Pr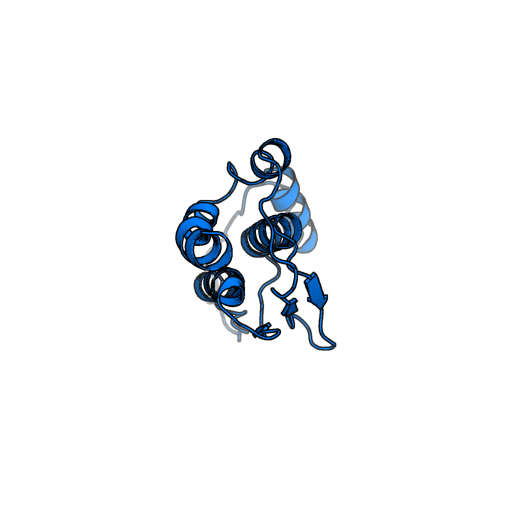otein AF-A0A7X6UAU9-F1 (afdb_monomer_lite)

Sequence (125 aa):
MKKDARKAGARVGLTSDEIIINGGRPLNGRIEVRGAKNLATKAMVAALLGQSPSVLRNVPNISDVRVVAGLLALHGVLITRGDDQGEWRLDPSNVEIAHHADIDAHAGSSRIPILFCGPLLHRLG

Secondary structure (DSSP, 8-state):
-HHHHHHHHHTTT--SS-----------S-------HHHHHHHHHHGGG-SS-EEE-S----HHHHHHHHHHHHTT-EEEE-SSTT-EEEE-TT-----HHHHHHHHTS-SGGGGGHHHHHHHH-

Radius of gyration: 17.72 Å; chains: 1; bounding box: 46×31×44 Å

Foldseek 3Di:
DVVVQCVVCVVVPRNDPDDDDDDDDDDDDDDDDQDDQVVLLLVLLCCLQDPFKDKDASADPDDSNVLSVQVLVLQVWDWDADPDVRIIITGNNRGHDGDPVSNVVRPPPDPSVVSNVVSNVVVPD

Structure (mmCIF, N/CA/C/O backbone):
data_AF-A0A7X6UAU9-F1
#
_entry.id   AF-A0A7X6UAU9-F1
#
loop_
_atom_site.group_PDB
_atom_site.id
_atom_site.type_symbol
_atom_site.label_atom_id
_atom_site.label_alt_id
_atom_site.label_comp_id
_atom_site.label_asym_id
_atom_site.label_entity_id
_atom_site.label_seq_id
_atom_site.pdbx_PDB_ins_code
_atom_site.Cartn_x
_atom_site.Cartn_y
_atom_site.Cartn_z
_atom_site.occupancy
_atom_site.B_iso_or_equiv
_atom_site.auth_seq_id
_atom_site.auth_comp_id
_atom_site.auth_asym_id
_atom_site.auth_atom_id
_atom_site.pdbx_PDB_model_num
ATOM 1 N N . MET A 1 1 ? -6.580 15.580 -0.240 1.00 45.53 1 MET A N 1
ATOM 2 C CA . MET A 1 1 ? -6.863 15.207 1.170 1.00 45.53 1 MET A CA 1
ATOM 3 C C . MET A 1 1 ? -8.302 15.472 1.638 1.00 45.53 1 MET A C 1
ATOM 5 O O . MET A 1 1 ? -8.940 14.513 2.043 1.00 45.53 1 MET A O 1
ATOM 9 N N . LYS A 1 2 ? -8.869 16.691 1.552 1.00 44.75 2 LYS A N 1
ATOM 10 C CA . LYS A 1 2 ? -10.230 16.991 2.083 1.00 44.75 2 LYS A CA 1
ATOM 11 C C . LYS A 1 2 ? -11.389 16.170 1.472 1.00 44.75 2 LYS A C 1
ATOM 13 O O . LYS A 1 2 ? -12.331 15.820 2.170 1.00 44.75 2 LYS A O 1
ATOM 18 N N . LYS A 1 3 ? -11.316 15.807 0.182 1.00 50.28 3 LYS A N 1
ATOM 19 C CA . LYS A 1 3 ? -12.362 15.015 -0.507 1.00 50.28 3 LYS A CA 1
ATOM 20 C C . LYS A 1 3 ? -12.518 13.581 0.025 1.00 50.28 3 LYS A C 1
ATOM 22 O O . LYS A 1 3 ? -13.625 13.051 -0.007 1.00 50.28 3 LYS A O 1
ATOM 27 N N . ASP A 1 4 ? -11.442 12.972 0.521 1.00 58.03 4 ASP A N 1
ATOM 28 C CA . ASP A 1 4 ? -11.449 11.575 0.978 1.00 58.03 4 ASP A CA 1
ATOM 29 C C . ASP A 1 4 ? -12.080 11.427 2.368 1.00 58.03 4 ASP A C 1
ATOM 31 O O . ASP A 1 4 ? -12.829 10.477 2.605 1.00 58.03 4 ASP A O 1
ATOM 35 N N . ALA A 1 5 ? -11.842 12.396 3.259 1.00 57.75 5 ALA A N 1
ATOM 36 C CA . ALA A 1 5 ? -12.418 12.421 4.603 1.00 57.75 5 ALA A CA 1
ATOM 37 C C . ALA A 1 5 ? -13.949 12.541 4.557 1.00 57.75 5 ALA A C 1
ATOM 39 O O . ALA A 1 5 ? -14.649 11.711 5.133 1.00 57.75 5 ALA A O 1
ATOM 40 N N . ARG A 1 6 ? -14.478 13.479 3.760 1.00 61.81 6 ARG A N 1
ATOM 41 C CA . ARG A 1 6 ? -15.926 13.703 3.597 1.00 61.81 6 ARG A CA 1
ATOM 42 C C . ARG A 1 6 ? -16.667 12.465 3.076 1.00 61.81 6 ARG A C 1
ATOM 44 O O . ARG A 1 6 ? -17.755 12.134 3.533 1.00 61.81 6 ARG A O 1
ATOM 51 N N . LYS A 1 7 ? -16.052 11.738 2.136 1.00 62.62 7 LYS A N 1
ATOM 52 C CA . LYS A 1 7 ? -16.616 10.522 1.521 1.00 62.62 7 LYS A CA 1
ATOM 53 C C . LYS A 1 7 ? -16.542 9.299 2.446 1.00 62.62 7 LYS A C 1
ATOM 55 O O . LYS A 1 7 ? -17.324 8.358 2.303 1.00 62.62 7 LYS A O 1
ATOM 60 N N . ALA A 1 8 ? -15.579 9.269 3.366 1.00 63.94 8 ALA A N 1
ATOM 61 C CA . ALA A 1 8 ? -15.523 8.275 4.435 1.00 63.94 8 ALA A CA 1
ATOM 62 C C . ALA A 1 8 ? -16.541 8.595 5.541 1.00 63.94 8 ALA A C 1
ATOM 64 O O . ALA A 1 8 ? -17.259 7.695 5.966 1.00 63.94 8 ALA A O 1
ATOM 65 N N . GLY A 1 9 ? -16.667 9.869 5.920 1.00 65.56 9 GLY A N 1
ATOM 66 C CA . GLY A 1 9 ? -17.659 10.348 6.880 1.00 65.56 9 GLY A CA 1
ATOM 67 C C . GLY A 1 9 ? -19.095 10.059 6.441 1.00 65.56 9 GLY A C 1
ATOM 68 O O . GLY A 1 9 ? -19.861 9.476 7.204 1.00 65.56 9 GLY A O 1
ATOM 69 N N . ALA A 1 10 ? -19.430 10.323 5.176 1.00 71.56 10 ALA A N 1
ATOM 70 C CA . ALA A 1 10 ? -20.761 10.041 4.635 1.00 71.56 10 ALA A CA 1
ATOM 71 C C . ALA A 1 10 ? -21.180 8.561 4.768 1.00 71.56 10 ALA A C 1
ATOM 73 O O . ALA A 1 10 ? -22.355 8.269 4.966 1.00 71.56 10 ALA A O 1
ATOM 74 N N . ARG A 1 11 ? -20.226 7.615 4.717 1.00 61.69 11 ARG A N 1
ATOM 75 C CA . ARG A 1 11 ? -20.499 6.172 4.885 1.00 61.69 11 ARG A CA 1
ATOM 76 C C . ARG A 1 11 ? -20.895 5.781 6.308 1.00 61.69 11 ARG A C 1
ATOM 78 O O . ARG A 1 11 ? -21.436 4.698 6.497 1.00 61.69 11 ARG A O 1
ATOM 85 N 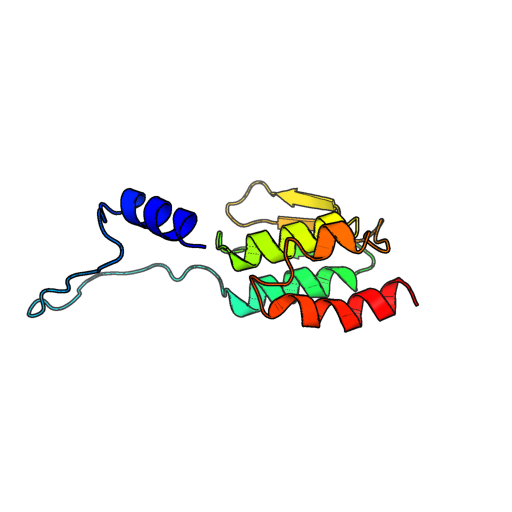N . VAL A 1 12 ? -20.632 6.645 7.284 1.00 67.50 12 VAL A N 1
ATOM 86 C CA . VAL A 1 12 ? -21.041 6.486 8.687 1.00 67.50 12 VAL A CA 1
ATOM 87 C C . VAL A 1 12 ? -22.016 7.588 9.124 1.00 67.50 12 VAL A C 1
ATOM 89 O O . VAL A 1 12 ? -22.207 7.803 10.315 1.00 67.50 12 VAL A O 1
ATOM 92 N N . GLY A 1 13 ? -22.634 8.296 8.169 1.00 61.34 13 GLY A N 1
ATOM 93 C CA . GLY A 1 13 ? -23.628 9.340 8.437 1.00 61.34 13 GLY A CA 1
ATOM 94 C C . GLY A 1 13 ? -23.063 10.696 8.881 1.00 61.34 13 GLY A C 1
ATOM 95 O O . GLY A 1 13 ? -23.835 11.564 9.276 1.00 61.34 13 GLY A O 1
ATOM 96 N N . LEU A 1 14 ? -21.747 10.916 8.807 1.00 69.69 14 LEU A N 1
ATOM 97 C CA . LEU A 1 14 ? -21.145 12.222 9.095 1.00 69.69 14 LEU A CA 1
ATOM 98 C C . LEU A 1 14 ? -21.353 13.173 7.910 1.00 69.69 14 LEU A C 1
ATOM 100 O O . LEU A 1 14 ? -20.942 12.889 6.782 1.00 69.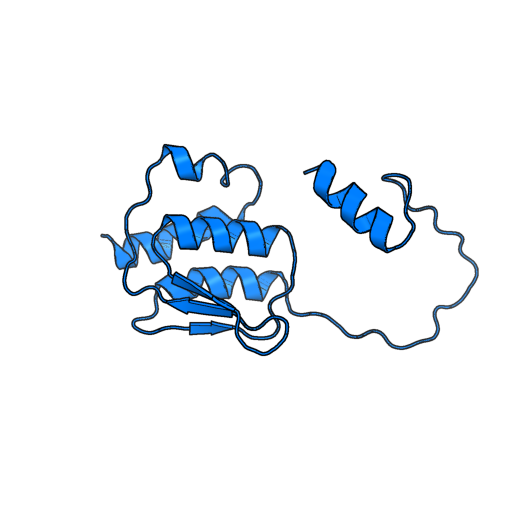69 14 LEU A O 1
ATOM 104 N N . THR A 1 15 ? -21.986 14.313 8.182 1.00 67.00 15 THR A N 1
ATOM 105 C CA . THR A 1 15 ? -22.307 15.365 7.203 1.00 67.00 15 THR A CA 1
ATOM 106 C C . THR A 1 15 ? -21.340 16.554 7.257 1.00 67.00 15 THR A C 1
ATOM 108 O O . THR A 1 15 ? -21.310 17.361 6.324 1.00 67.00 15 THR A O 1
ATOM 111 N N . SER A 1 16 ? -20.507 16.642 8.299 1.00 68.19 16 SER A N 1
ATOM 112 C CA . SER A 1 16 ? -19.473 17.665 8.493 1.00 68.19 16 SER A CA 1
ATOM 113 C C . SER A 1 16 ? -18.091 17.036 8.734 1.00 68.19 16 SER A C 1
ATOM 115 O O . SER A 1 16 ? -17.972 15.831 8.949 1.00 68.19 16 SER A O 1
ATOM 117 N N . ASP A 1 17 ? -17.038 17.862 8.691 1.00 74.94 17 ASP A N 1
ATOM 118 C CA . ASP A 1 17 ? -15.673 17.474 9.096 1.00 74.94 17 ASP A CA 1
ATOM 119 C C . ASP A 1 17 ? -15.505 17.486 10.638 1.00 74.94 17 ASP A C 1
ATOM 121 O O . ASP A 1 17 ? -14.388 17.400 11.148 1.00 74.94 17 ASP A O 1
ATOM 125 N N . GLU A 1 18 ? -16.608 17.590 11.387 1.00 74.88 18 GLU A N 1
ATOM 126 C CA . GLU A 1 18 ? -16.639 17.638 12.848 1.00 74.88 18 GLU A CA 1
ATOM 127 C C . GLU A 1 18 ? -17.353 16.406 13.414 1.00 74.88 18 GLU A C 1
ATOM 129 O O . GLU A 1 18 ? -18.373 15.952 12.895 1.00 74.88 18 GLU A O 1
ATOM 134 N N . ILE A 1 19 ? -16.825 15.869 14.515 1.00 79.12 19 ILE A N 1
ATOM 135 C CA . ILE A 1 19 ? -17.464 14.797 15.282 1.00 79.12 19 ILE A CA 1
ATOM 136 C C . ILE A 1 19 ? -17.888 15.387 16.626 1.00 79.12 19 ILE A C 1
ATOM 138 O O . ILE A 1 19 ? -17.039 15.740 17.442 1.00 79.12 19 ILE A O 1
ATOM 142 N N . ILE A 1 20 ? -19.198 15.470 16.864 1.00 81.50 20 ILE A N 1
ATOM 143 C CA . ILE A 1 20 ? -19.753 15.890 18.157 1.00 81.50 20 ILE A CA 1
ATOM 144 C C . ILE A 1 20 ? -19.934 14.647 19.030 1.00 81.50 20 ILE A C 1
ATOM 146 O O . ILE A 1 20 ? -20.725 13.760 18.708 1.00 81.50 20 ILE A O 1
ATOM 150 N N . ILE A 1 21 ? -19.200 14.579 20.141 1.00 84.69 21 ILE A N 1
ATOM 151 C CA . ILE A 1 21 ? -19.261 13.463 21.090 1.00 84.69 21 ILE A CA 1
ATOM 152 C C . ILE A 1 21 ? -20.078 13.890 22.310 1.00 84.69 21 ILE A C 1
ATOM 154 O O . ILE A 1 21 ? -19.649 14.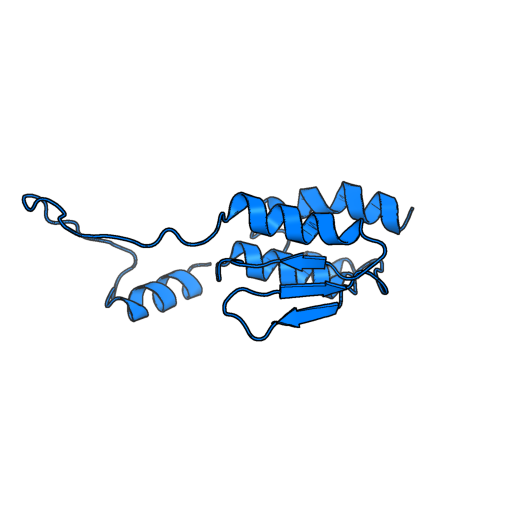741 23.084 1.00 84.69 21 ILE A O 1
ATOM 158 N N . ASN A 1 22 ? -21.232 13.252 22.510 1.00 88.56 22 ASN A N 1
ATOM 159 C CA . ASN A 1 22 ? -22.040 13.416 23.717 1.00 88.56 22 ASN A CA 1
ATOM 160 C C . ASN A 1 22 ? -21.699 12.301 24.714 1.00 88.56 22 ASN A C 1
ATOM 162 O O . ASN A 1 22 ? -21.997 11.131 24.468 1.00 88.56 22 ASN A O 1
ATOM 166 N N . GLY A 1 23 ? -21.037 12.662 25.816 1.00 92.38 23 GLY A N 1
ATOM 167 C CA . GLY A 1 23 ? -20.611 11.719 26.854 1.00 92.38 23 GLY A CA 1
ATOM 168 C C . GLY A 1 23 ? -21.757 11.154 27.707 1.00 92.38 23 GLY A C 1
ATOM 169 O O . GLY A 1 23 ? -22.936 11.382 27.448 1.00 92.38 23 GLY A O 1
ATOM 170 N N . GLY A 1 24 ? -21.397 10.413 28.760 1.00 94.06 24 GLY A N 1
ATOM 171 C CA . GLY A 1 24 ? -22.344 9.917 29.773 1.00 94.06 24 GLY A CA 1
ATOM 172 C C . GLY A 1 24 ? -22.882 8.500 29.547 1.00 94.06 24 GLY A C 1
ATOM 173 O O . GLY A 1 24 ? -23.699 8.033 30.335 1.00 94.06 24 GLY A O 1
ATOM 174 N N . ARG A 1 25 ? -22.423 7.790 28.506 1.00 92.19 25 ARG A N 1
ATOM 175 C CA . ARG A 1 25 ? -22.783 6.385 28.252 1.00 92.19 25 ARG A CA 1
ATOM 176 C C . ARG A 1 25 ? -21.530 5.503 28.213 1.00 92.19 25 ARG A C 1
ATOM 178 O O . ARG A 1 25 ? -20.651 5.776 27.396 1.00 92.19 25 ARG A O 1
ATOM 185 N N . PRO A 1 26 ? -21.427 4.457 29.053 1.00 93.00 26 PRO A N 1
ATOM 186 C CA . PRO A 1 26 ? -20.321 3.512 28.968 1.00 93.00 26 PRO A CA 1
ATOM 187 C C . PRO A 1 26 ? -20.383 2.734 27.648 1.00 93.00 26 PRO A C 1
ATOM 189 O O . PRO A 1 26 ? -21.453 2.290 27.223 1.00 93.00 26 PRO A O 1
ATOM 192 N N . LEU A 1 27 ? -19.228 2.560 27.002 1.00 93.50 27 LEU A N 1
ATOM 193 C CA . LEU A 1 27 ? -19.107 1.725 25.810 1.00 93.50 27 LEU A CA 1
ATOM 194 C C . LEU A 1 27 ? -19.132 0.250 26.224 1.00 93.50 27 LEU A C 1
ATOM 196 O O . LEU A 1 27 ? -18.280 -0.189 26.989 1.00 93.50 27 LEU A O 1
ATOM 200 N N . ASN A 1 28 ? -20.085 -0.514 25.690 1.00 93.69 28 ASN A N 1
ATOM 201 C CA . ASN A 1 28 ? -20.190 -1.957 25.891 1.00 93.69 28 ASN A CA 1
ATOM 202 C C . ASN A 1 28 ? -20.283 -2.648 24.529 1.00 93.69 28 ASN A C 1
ATOM 204 O O . ASN A 1 28 ? -21.187 -2.357 23.748 1.00 93.69 28 ASN A O 1
ATOM 208 N N . GLY A 1 29 ? -19.347 -3.548 24.232 1.00 92.06 29 GLY A N 1
ATOM 209 C CA . GLY A 1 29 ? -19.322 -4.278 22.966 1.00 92.06 29 GLY A CA 1
ATOM 210 C C . GLY A 1 29 ? -17.950 -4.860 22.636 1.00 92.06 29 GLY A C 1
ATOM 211 O O . GLY A 1 29 ? -17.019 -4.800 23.437 1.00 92.06 29 GLY A O 1
ATOM 212 N N . ARG A 1 30 ? -17.830 -5.421 21.431 1.00 92.19 30 ARG A N 1
ATOM 213 C CA . ARG A 1 30 ? -16.582 -5.947 20.867 1.00 92.19 30 ARG A CA 1
ATOM 214 C C . ARG A 1 30 ? -16.292 -5.229 19.556 1.00 92.19 30 ARG A C 1
ATOM 216 O O . ARG A 1 30 ? -17.193 -5.050 18.742 1.00 92.19 30 ARG A O 1
ATOM 223 N N . ILE A 1 31 ? -15.033 -4.863 19.349 1.00 87.12 31 ILE A N 1
ATOM 224 C CA . ILE A 1 31 ? -14.534 -4.377 18.063 1.00 87.12 31 ILE A CA 1
ATOM 225 C C . ILE A 1 31 ? -13.514 -5.362 17.509 1.00 87.12 31 ILE A C 1
ATOM 227 O O . ILE A 1 31 ? -12.781 -6.005 18.261 1.00 87.12 31 ILE A O 1
ATOM 231 N N . GLU A 1 32 ? -13.460 -5.463 16.190 1.00 81.62 32 GLU A N 1
ATOM 232 C CA . GLU A 1 32 ? -12.390 -6.164 15.497 1.00 81.62 32 GLU A CA 1
ATOM 233 C C . GLU A 1 32 ? -11.286 -5.163 15.147 1.00 81.62 32 GLU A C 1
ATOM 235 O O . GLU A 1 32 ? -11.537 -4.118 14.537 1.00 81.62 32 GLU A O 1
ATOM 240 N N . VAL A 1 33 ? -10.054 -5.464 15.552 1.00 77.12 33 VAL A N 1
ATOM 241 C CA . VAL A 1 33 ? -8.903 -4.614 15.244 1.00 77.12 33 VAL A CA 1
ATOM 242 C C . VAL A 1 33 ? -8.448 -4.928 13.825 1.00 77.12 33 VAL A C 1
ATOM 244 O O . VAL A 1 33 ? -7.958 -6.019 13.543 1.00 77.12 33 VAL A O 1
ATOM 247 N N . ARG A 1 34 ? -8.608 -3.963 12.919 1.00 69.19 34 ARG A N 1
ATOM 248 C CA . ARG A 1 34 ? -8.111 -4.083 11.542 1.00 69.19 34 ARG A CA 1
ATOM 249 C C . ARG A 1 34 ? -6.591 -3.900 11.494 1.00 69.19 34 ARG A C 1
ATOM 251 O O . ARG A 1 34 ? -6.023 -3.235 12.358 1.00 69.19 34 ARG A O 1
ATOM 258 N N . GLY A 1 35 ? -5.961 -4.502 10.481 1.00 64.50 35 GLY A N 1
ATOM 259 C CA . GLY A 1 35 ? -4.512 -4.689 10.359 1.00 64.50 35 GLY A CA 1
ATOM 260 C C . GLY A 1 35 ? -3.615 -3.485 10.673 1.00 64.50 35 GLY A C 1
ATOM 261 O O . GLY A 1 35 ? -3.993 -2.316 10.568 1.00 64.50 35 GLY A O 1
ATOM 262 N N . ALA A 1 36 ? -2.370 -3.789 11.044 1.00 73.75 36 ALA A N 1
ATOM 263 C CA . ALA A 1 36 ? -1.376 -2.817 11.483 1.00 73.75 36 ALA A CA 1
ATOM 264 C C . ALA A 1 36 ? -0.937 -1.888 10.337 1.00 73.75 36 ALA A C 1
ATOM 266 O O . ALA A 1 36 ? 0.004 -2.191 9.601 1.00 73.75 36 ALA A O 1
ATOM 267 N N . LYS A 1 37 ? -1.582 -0.718 10.229 1.00 70.00 37 LYS A N 1
ATOM 268 C CA . LYS A 1 37 ? -1.278 0.347 9.250 1.00 70.00 37 LYS A CA 1
ATOM 269 C C . LYS A 1 37 ? 0.228 0.552 9.027 1.00 70.00 37 LYS A C 1
ATOM 271 O O . LYS A 1 37 ? 0.680 0.556 7.888 1.00 70.00 37 LYS A O 1
ATOM 276 N N . ASN A 1 38 ? 0.989 0.709 10.112 1.00 78.81 38 ASN A N 1
ATOM 277 C CA . ASN A 1 38 ? 2.417 1.032 10.044 1.00 78.81 38 ASN A CA 1
ATOM 278 C C . ASN A 1 38 ? 3.283 -0.142 9.576 1.00 78.81 38 ASN A C 1
ATOM 280 O O . ASN A 1 38 ? 4.350 0.085 9.009 1.00 78.81 38 ASN A O 1
ATOM 284 N N . LEU A 1 39 ? 2.850 -1.379 9.832 1.00 86.38 39 LEU A N 1
ATOM 285 C CA . LEU A 1 39 ? 3.537 -2.568 9.341 1.00 86.38 39 LEU A CA 1
ATOM 286 C C . LEU A 1 39 ? 3.255 -2.752 7.852 1.00 86.38 39 LEU A C 1
ATOM 288 O O . LEU A 1 39 ? 4.193 -2.922 7.083 1.00 86.38 39 LEU A O 1
ATOM 292 N N . ALA A 1 40 ? 1.983 -2.659 7.450 1.00 91.31 40 ALA A N 1
ATOM 293 C CA . ALA A 1 40 ? 1.548 -2.941 6.086 1.00 91.31 40 ALA A CA 1
ATOM 294 C C . ALA A 1 40 ? 2.322 -2.108 5.058 1.00 91.31 40 ALA A C 1
ATOM 296 O O . ALA A 1 40 ? 2.912 -2.658 4.135 1.00 91.31 40 ALA A O 1
ATOM 297 N N . THR A 1 41 ? 2.417 -0.793 5.260 1.00 91.69 41 THR A N 1
ATOM 298 C CA . THR A 1 41 ? 3.117 0.082 4.312 1.00 91.69 41 THR A CA 1
ATOM 299 C C . THR A 1 41 ? 4.621 -0.175 4.256 1.00 91.69 41 THR A C 1
ATOM 301 O O . THR A 1 41 ? 5.212 -0.070 3.189 1.00 91.69 41 THR A O 1
ATOM 304 N N . LYS A 1 42 ? 5.255 -0.531 5.381 1.00 93.25 42 LYS A N 1
ATOM 305 C CA . LYS A 1 42 ? 6.686 -0.873 5.408 1.00 93.25 42 LYS A CA 1
ATOM 306 C C . LYS A 1 42 ? 6.951 -2.220 4.738 1.00 93.25 42 LYS A C 1
ATOM 308 O O . LYS A 1 42 ? 7.912 -2.340 3.992 1.00 93.25 42 LYS A O 1
ATOM 313 N N . ALA A 1 43 ? 6.079 -3.199 4.967 1.00 95.06 43 ALA A N 1
ATOM 314 C CA . ALA A 1 43 ? 6.152 -4.509 4.332 1.00 95.06 43 ALA A CA 1
ATOM 315 C C . ALA A 1 43 ? 5.950 -4.414 2.811 1.00 95.06 43 ALA A C 1
ATOM 317 O O . ALA A 1 43 ? 6.671 -5.061 2.062 1.00 95.06 43 ALA A O 1
ATOM 318 N N . MET A 1 44 ? 5.035 -3.553 2.348 1.00 95.25 44 MET A N 1
ATOM 319 C CA . MET A 1 44 ? 4.856 -3.270 0.919 1.00 95.25 44 MET A CA 1
ATOM 320 C C . MET A 1 44 ? 6.142 -2.737 0.279 1.00 95.25 44 MET A C 1
ATOM 322 O O . MET A 1 44 ? 6.524 -3.198 -0.788 1.00 95.25 44 MET A O 1
ATOM 326 N N . VAL A 1 45 ? 6.833 -1.802 0.938 1.00 95.31 45 VAL A N 1
ATOM 327 C CA . VAL A 1 45 ? 8.117 -1.272 0.448 1.00 95.31 45 VAL A CA 1
ATOM 328 C C . VAL A 1 45 ? 9.216 -2.336 0.494 1.00 95.31 45 VAL A C 1
ATOM 330 O O . VAL A 1 45 ? 9.985 -2.466 -0.451 1.00 95.31 45 VAL A O 1
ATOM 333 N N . ALA A 1 46 ? 9.265 -3.142 1.557 1.00 95.69 46 ALA A N 1
ATOM 334 C CA . ALA A 1 46 ? 10.228 -4.234 1.686 1.00 95.69 46 ALA A CA 1
ATOM 335 C C . ALA A 1 46 ? 10.060 -5.319 0.607 1.00 95.69 46 ALA A C 1
ATOM 337 O O . ALA A 1 46 ? 11.038 -5.988 0.284 1.00 95.69 46 ALA A O 1
ATOM 338 N N . ALA A 1 47 ? 8.872 -5.462 0.005 1.00 96.12 47 ALA A N 1
ATOM 339 C CA . ALA A 1 47 ? 8.647 -6.392 -1.104 1.00 96.12 47 ALA A CA 1
ATOM 340 C C . ALA A 1 47 ? 9.557 -6.110 -2.315 1.00 96.12 47 ALA A C 1
ATOM 342 O O . ALA A 1 47 ? 9.868 -7.036 -3.056 1.00 96.12 47 ALA A O 1
ATOM 343 N N . LEU A 1 48 ? 10.054 -4.874 -2.480 1.00 95.19 48 LEU A N 1
ATOM 344 C CA . LEU A 1 48 ? 11.051 -4.526 -3.503 1.00 95.19 48 LEU A CA 1
ATOM 345 C C . LEU A 1 48 ? 12.367 -5.303 -3.359 1.00 95.19 48 LEU A C 1
ATOM 347 O O . LEU A 1 48 ? 13.070 -5.480 -4.347 1.00 95.19 48 LEU A O 1
ATOM 351 N N . LEU A 1 49 ? 12.710 -5.749 -2.146 1.00 94.75 49 LEU A N 1
ATOM 352 C CA . LEU A 1 49 ? 13.938 -6.502 -1.865 1.00 94.75 49 LEU A CA 1
ATOM 353 C C . LEU A 1 49 ? 13.803 -7.998 -2.191 1.00 94.75 49 LEU A C 1
ATOM 355 O O . LEU A 1 49 ? 14.795 -8.725 -2.172 1.00 94.75 49 LEU A O 1
ATOM 359 N N . GLY A 1 50 ? 12.584 -8.481 -2.442 1.00 91.75 50 GLY A N 1
ATOM 360 C CA . GLY A 1 50 ? 12.332 -9.879 -2.766 1.00 91.75 50 GLY A CA 1
ATOM 361 C C . GLY A 1 50 ? 12.755 -10.231 -4.193 1.00 91.75 50 GLY A C 1
ATOM 362 O O . GLY A 1 50 ? 12.623 -9.432 -5.114 1.00 91.75 50 GLY A O 1
ATOM 363 N N . GLN A 1 51 ? 13.210 -11.470 -4.389 1.00 89.00 51 GLN A N 1
ATOM 364 C CA . GLN A 1 51 ? 13.443 -12.048 -5.724 1.00 89.00 51 GLN A CA 1
ATOM 365 C C . GLN A 1 51 ? 12.193 -12.731 -6.304 1.00 89.00 51 GLN A C 1
ATOM 367 O O . GLN A 1 51 ? 12.204 -13.189 -7.442 1.00 89.00 51 GLN A O 1
ATOM 372 N N . SER A 1 52 ? 11.125 -12.836 -5.512 1.00 94.50 52 SER A N 1
ATOM 373 C CA . SER A 1 52 ? 9.862 -13.471 -5.885 1.00 94.50 52 SER A CA 1
ATOM 374 C C . SER A 1 52 ? 8.674 -12.684 -5.320 1.00 94.50 52 SER A C 1
ATOM 376 O O . SER A 1 52 ? 8.863 -11.859 -4.415 1.00 94.50 52 SER A O 1
ATOM 378 N N . PRO A 1 53 ? 7.451 -12.919 -5.832 1.00 96.38 53 PRO A N 1
ATOM 379 C CA . PRO A 1 53 ? 6.273 -12.200 -5.374 1.00 96.38 53 PRO A CA 1
ATOM 380 C C . PRO A 1 53 ? 6.010 -12.383 -3.879 1.00 96.38 53 PRO A C 1
ATOM 382 O O . PRO A 1 53 ? 5.960 -13.503 -3.373 1.00 96.38 53 PRO A O 1
ATOM 385 N N . SER A 1 54 ? 5.770 -11.275 -3.185 1.00 97.25 54 SER A N 1
ATOM 386 C CA . SER A 1 54 ? 5.361 -11.269 -1.780 1.00 97.25 54 SER A CA 1
ATOM 387 C C . SER A 1 54 ? 3.842 -11.210 -1.663 1.00 97.25 54 SER A C 1
ATOM 389 O O . SER A 1 54 ? 3.195 -10.448 -2.381 1.00 97.25 54 SER A O 1
ATOM 391 N N . VAL A 1 55 ? 3.270 -11.972 -0.729 1.00 96.19 55 VAL A N 1
ATOM 392 C CA . VAL A 1 55 ? 1.836 -11.929 -0.405 1.00 96.19 55 VAL A CA 1
ATOM 393 C C . VAL A 1 55 ? 1.650 -11.309 0.975 1.00 96.19 55 VAL A C 1
ATOM 395 O O . VAL A 1 55 ? 2.134 -11.835 1.977 1.00 96.19 55 VAL A O 1
ATOM 398 N N . LEU A 1 56 ? 0.944 -10.182 1.030 1.00 94.25 56 LEU A N 1
ATOM 399 C CA . LEU A 1 56 ? 0.572 -9.495 2.260 1.00 94.25 56 LEU A CA 1
ATOM 400 C C . LEU A 1 56 ? -0.914 -9.694 2.528 1.00 94.25 56 LEU A C 1
ATOM 402 O O . LEU A 1 56 ? -1.748 -9.384 1.684 1.00 94.25 56 LEU A O 1
ATOM 406 N N . ARG A 1 57 ? -1.241 -10.165 3.730 1.00 92.06 57 ARG A N 1
ATOM 407 C CA . ARG A 1 57 ? -2.617 -10.369 4.198 1.00 92.06 57 ARG A CA 1
ATOM 408 C C . ARG A 1 57 ? -3.007 -9.320 5.226 1.00 92.06 57 ARG A C 1
ATOM 410 O O . ARG A 1 57 ? -2.144 -8.740 5.886 1.00 92.06 57 ARG A O 1
ATOM 417 N N . ASN A 1 58 ? -4.313 -9.111 5.391 1.00 88.62 58 ASN A N 1
ATOM 418 C CA . ASN A 1 58 ? -4.870 -8.133 6.330 1.00 88.62 58 ASN A CA 1
ATOM 419 C C . ASN A 1 58 ? -4.329 -6.704 6.092 1.00 88.62 58 ASN A C 1
ATOM 421 O O . ASN A 1 58 ? -4.087 -5.936 7.028 1.00 88.62 58 ASN A O 1
ATOM 425 N N . VAL A 1 59 ? -4.108 -6.340 4.825 1.00 91.06 59 VAL A N 1
ATOM 426 C CA . VAL A 1 59 ? -3.691 -4.992 4.435 1.00 91.06 59 VAL A CA 1
ATOM 427 C C . VAL A 1 59 ? -4.889 -4.040 4.573 1.00 91.06 59 VAL A C 1
ATOM 429 O O . VAL A 1 59 ? -5.911 -4.232 3.906 1.00 91.06 59 VAL A O 1
ATOM 432 N N . PRO A 1 60 ? -4.804 -2.987 5.409 1.00 88.88 60 PRO A N 1
ATOM 433 C CA . PRO A 1 60 ? -5.922 -2.078 5.627 1.00 88.88 60 PRO A CA 1
ATOM 434 C C . PRO A 1 60 ? -6.178 -1.184 4.405 1.00 88.88 60 PRO A C 1
ATOM 436 O O . PRO A 1 60 ? -5.258 -0.632 3.805 1.00 88.88 60 PRO A O 1
ATOM 439 N N . ASN A 1 61 ? -7.450 -0.951 4.070 1.00 86.44 61 ASN A N 1
ATOM 440 C CA . ASN A 1 61 ? -7.832 -0.043 2.983 1.00 86.44 61 ASN A CA 1
ATOM 441 C C . ASN A 1 61 ? -7.822 1.431 3.435 1.00 86.44 61 ASN A C 1
ATOM 443 O O . ASN A 1 61 ? -8.864 2.031 3.711 1.00 86.44 61 ASN A O 1
ATOM 447 N N . ILE A 1 62 ? -6.632 2.019 3.503 1.00 86.12 62 ILE A N 1
ATOM 448 C CA . ILE A 1 62 ? -6.389 3.395 3.962 1.00 86.12 62 ILE A CA 1
ATOM 449 C C . ILE A 1 62 ? -5.573 4.191 2.938 1.00 86.12 62 ILE A C 1
ATOM 451 O O . ILE A 1 62 ? -4.971 3.620 2.031 1.00 86.12 62 ILE A O 1
ATOM 455 N N . SER A 1 63 ? -5.553 5.520 3.086 1.00 84.69 63 SER A N 1
ATOM 456 C CA . SER A 1 63 ? -4.880 6.426 2.142 1.00 84.69 63 SER A CA 1
ATOM 457 C C . SER A 1 63 ? -3.403 6.080 1.945 1.00 84.69 63 SER A C 1
ATOM 459 O O . SER A 1 63 ? -2.959 5.950 0.812 1.00 84.69 63 SER A O 1
ATOM 461 N N . ASP A 1 64 ? -2.661 5.863 3.030 1.00 85.88 64 ASP A N 1
ATOM 462 C CA . ASP A 1 64 ? -1.222 5.582 2.976 1.00 85.88 64 ASP A CA 1
ATOM 463 C C . ASP A 1 64 ? -0.906 4.311 2.171 1.00 85.88 64 ASP A C 1
ATOM 465 O O . ASP A 1 64 ? 0.028 4.314 1.378 1.00 85.88 64 ASP A O 1
ATOM 469 N N . VAL A 1 65 ? -1.718 3.253 2.306 1.00 90.12 65 VAL A N 1
ATOM 470 C CA . VAL A 1 65 ? -1.581 2.016 1.512 1.00 90.12 65 VAL A CA 1
ATOM 471 C C . VAL A 1 65 ? -1.795 2.295 0.026 1.00 90.12 65 VAL A C 1
ATOM 473 O O . VAL A 1 65 ? -1.042 1.793 -0.801 1.00 90.12 65 VAL A O 1
ATOM 476 N N . ARG A 1 66 ? -2.778 3.133 -0.329 1.00 89.12 66 ARG A N 1
ATOM 477 C CA . ARG A 1 66 ? -3.016 3.511 -1.732 1.00 89.12 66 ARG A CA 1
ATOM 478 C C . ARG A 1 66 ? -1.853 4.310 -2.316 1.00 89.12 66 ARG A C 1
ATOM 480 O O . ARG A 1 66 ? -1.472 4.056 -3.451 1.00 89.12 66 ARG A O 1
ATOM 487 N N . VAL A 1 67 ? -1.278 5.228 -1.537 1.00 88.25 67 VAL A N 1
ATOM 488 C CA . VAL A 1 67 ? -0.104 6.011 -1.957 1.00 88.25 67 VAL A CA 1
ATOM 489 C C . VAL A 1 67 ? 1.098 5.098 -2.202 1.00 88.25 67 VAL A C 1
ATOM 491 O O . VAL A 1 67 ? 1.722 5.192 -3.253 1.00 88.25 67 VAL A O 1
ATOM 494 N N . VAL A 1 68 ? 1.396 4.184 -1.272 1.00 91.56 68 VAL A N 1
ATOM 495 C CA . VAL A 1 68 ? 2.512 3.234 -1.431 1.00 91.56 68 VAL A CA 1
ATOM 496 C C . VAL A 1 68 ? 2.284 2.298 -2.615 1.00 91.56 68 VAL A C 1
ATOM 498 O O . VAL A 1 68 ? 3.213 2.070 -3.379 1.00 91.56 68 VAL A O 1
ATOM 501 N N . ALA A 1 69 ? 1.064 1.790 -2.804 1.00 92.75 69 ALA A N 1
ATOM 502 C CA . ALA A 1 69 ? 0.734 0.958 -3.958 1.00 92.75 69 ALA A CA 1
ATOM 503 C C . ALA A 1 69 ? 0.944 1.700 -5.287 1.00 92.75 69 ALA A C 1
ATOM 505 O O . ALA A 1 69 ? 1.518 1.132 -6.208 1.00 92.75 69 ALA A O 1
ATOM 506 N N . GLY A 1 70 ? 0.519 2.966 -5.375 1.00 90.94 70 GLY A N 1
ATOM 507 C CA . GLY A 1 70 ? 0.740 3.795 -6.562 1.00 90.94 70 GLY A CA 1
ATOM 508 C C . GLY A 1 70 ? 2.225 3.986 -6.864 1.00 90.94 70 GLY A C 1
ATOM 509 O O . GLY A 1 70 ? 2.652 3.750 -7.986 1.00 90.94 70 GLY A O 1
ATOM 510 N N . LEU A 1 71 ? 3.027 4.318 -5.848 1.00 90.62 71 LEU A N 1
ATOM 511 C CA . LEU A 1 71 ? 4.479 4.469 -5.996 1.00 90.62 71 LEU A CA 1
ATOM 512 C C . LEU A 1 71 ? 5.167 3.169 -6.422 1.00 90.62 71 LEU A C 1
ATOM 514 O O . LEU A 1 71 ? 6.013 3.186 -7.305 1.00 90.62 71 LEU A O 1
ATOM 518 N N . LEU A 1 72 ? 4.797 2.034 -5.826 1.00 93.25 72 LEU A N 1
ATOM 519 C CA . LEU A 1 72 ? 5.329 0.730 -6.227 1.00 93.25 72 LEU A CA 1
ATOM 520 C C . LEU A 1 72 ? 4.986 0.412 -7.688 1.00 93.25 72 LEU A C 1
ATOM 522 O O . LEU A 1 72 ? 5.862 -0.018 -8.430 1.00 93.25 72 LEU A O 1
ATOM 526 N N . ALA A 1 73 ? 3.747 0.674 -8.111 1.00 92.88 73 ALA A N 1
ATOM 527 C CA . ALA A 1 73 ? 3.326 0.469 -9.494 1.00 92.88 73 ALA A CA 1
ATOM 528 C C . ALA A 1 73 ? 4.074 1.381 -10.483 1.00 92.88 73 ALA A C 1
ATOM 530 O O . ALA A 1 73 ? 4.450 0.919 -11.555 1.00 92.88 73 ALA A O 1
ATOM 531 N N . LEU A 1 74 ? 4.343 2.641 -10.114 1.00 90.88 74 LEU A N 1
ATOM 532 C CA . LEU A 1 74 ? 5.177 3.553 -10.912 1.00 90.88 74 LEU A CA 1
ATOM 533 C C . LEU A 1 74 ? 6.606 3.029 -11.096 1.00 90.88 74 LEU A C 1
ATOM 535 O O . LEU A 1 74 ? 7.216 3.274 -12.127 1.00 90.88 74 LEU A O 1
ATOM 539 N N . HIS A 1 75 ? 7.121 2.294 -10.113 1.00 91.62 75 HIS A N 1
ATOM 540 C CA . HIS A 1 75 ? 8.414 1.616 -10.182 1.00 91.62 75 HIS A CA 1
ATOM 541 C C . HIS A 1 75 ? 8.339 0.222 -10.821 1.00 91.62 75 HIS A C 1
ATOM 543 O O . HIS A 1 75 ? 9.255 -0.567 -10.625 1.00 91.62 75 HIS A O 1
ATOM 549 N N . GLY A 1 76 ? 7.262 -0.122 -11.534 1.00 92.38 76 GLY A N 1
ATOM 550 C CA . GLY A 1 76 ? 7.151 -1.387 -12.269 1.00 92.38 76 GLY A CA 1
ATOM 551 C C . GLY A 1 76 ? 6.776 -2.609 -11.420 1.00 92.38 76 GLY A C 1
ATOM 552 O O . GLY A 1 76 ? 6.751 -3.732 -11.928 1.00 92.38 76 GLY A O 1
ATOM 553 N N . VAL A 1 77 ? 6.440 -2.431 -10.136 1.00 95.94 77 VAL A N 1
ATOM 554 C CA . VAL A 1 77 ? 5.935 -3.534 -9.303 1.00 95.94 77 VAL A CA 1
ATOM 555 C C . VAL A 1 77 ? 4.526 -3.902 -9.754 1.00 95.94 77 VAL A C 1
ATOM 557 O O . VAL A 1 77 ? 3.602 -3.087 -9.682 1.00 95.94 77 VAL A O 1
ATOM 560 N N . LEU A 1 78 ? 4.328 -5.156 -10.156 1.00 96.44 78 LEU A N 1
ATOM 561 C CA . LEU A 1 78 ? 2.998 -5.661 -10.472 1.00 96.44 78 LEU A CA 1
ATOM 562 C C . LEU A 1 78 ? 2.246 -5.943 -9.168 1.00 96.44 78 LEU A C 1
ATOM 564 O O . LEU A 1 78 ? 2.661 -6.757 -8.343 1.00 96.44 78 LEU A O 1
ATOM 568 N N . ILE A 1 79 ? 1.113 -5.268 -8.991 1.00 96.06 79 ILE A N 1
ATOM 569 C CA . ILE A 1 79 ? 0.279 -5.395 -7.798 1.00 96.06 79 ILE A CA 1
ATOM 570 C C . ILE A 1 79 ? -1.059 -6.011 -8.178 1.00 96.06 79 ILE A C 1
ATOM 572 O O . ILE A 1 79 ? -1.812 -5.457 -8.978 1.00 96.06 79 ILE A O 1
ATOM 576 N N . THR A 1 80 ? -1.384 -7.135 -7.551 1.00 95.88 80 THR A N 1
ATOM 577 C CA . THR A 1 80 ? -2.671 -7.822 -7.709 1.00 95.88 80 THR A CA 1
ATOM 578 C C . THR A 1 80 ? -3.339 -8.002 -6.351 1.00 95.88 80 THR A C 1
ATOM 580 O O . THR A 1 80 ? -2.679 -8.023 -5.311 1.00 95.88 80 THR A O 1
ATOM 583 N N . ARG A 1 81 ? -4.672 -8.077 -6.342 1.00 91.88 81 ARG A N 1
ATOM 584 C CA . ARG A 1 81 ? -5.439 -8.414 -5.137 1.00 91.88 81 ARG A CA 1
ATOM 585 C C . ARG A 1 81 ? -5.720 -9.910 -5.139 1.00 91.88 81 ARG A C 1
ATOM 587 O O . ARG A 1 81 ? -6.007 -10.453 -6.201 1.00 91.88 81 ARG A O 1
ATOM 594 N N . GLY A 1 82 ? -5.603 -10.534 -3.973 1.00 88.25 82 GLY A N 1
ATOM 595 C CA . GLY A 1 82 ? -6.000 -11.927 -3.776 1.00 88.25 82 GLY A CA 1
ATOM 596 C C . GLY A 1 82 ? -7.512 -12.075 -3.605 1.00 88.25 82 GLY A C 1
ATOM 597 O O . GLY A 1 82 ? -8.256 -11.090 -3.671 1.00 88.25 82 GLY A O 1
ATOM 598 N N . ASP A 1 83 ? -7.941 -13.310 -3.353 1.00 86.06 83 ASP A N 1
ATOM 599 C CA . ASP A 1 83 ? -9.355 -13.660 -3.171 1.00 86.06 83 ASP A CA 1
ATOM 600 C C . ASP A 1 83 ? -9.902 -13.162 -1.820 1.00 86.06 83 ASP A C 1
ATOM 602 O O . ASP A 1 83 ? -11.070 -12.782 -1.705 1.00 86.06 83 ASP A O 1
ATOM 606 N N . ASP A 1 84 ? -9.037 -13.089 -0.803 1.00 87.56 84 ASP A N 1
ATOM 607 C CA . ASP A 1 84 ? -9.387 -12.623 0.537 1.00 87.56 84 ASP A CA 1
ATOM 608 C C . ASP A 1 84 ? -9.360 -11.090 0.665 1.00 87.56 84 ASP A C 1
ATOM 610 O O . ASP A 1 84 ? -8.514 -10.380 0.103 1.00 87.56 84 ASP A O 1
ATOM 614 N N . GLN A 1 85 ? -10.252 -10.541 1.501 1.00 83.12 85 GLN A N 1
ATOM 615 C CA . GLN A 1 85 ? -10.240 -9.107 1.794 1.00 83.12 85 GLN A CA 1
ATOM 616 C C . GLN A 1 85 ? -8.924 -8.678 2.452 1.00 83.12 85 GLN A C 1
ATOM 618 O O . GLN A 1 85 ? -8.564 -9.113 3.544 1.00 83.12 85 GLN A O 1
ATOM 623 N N . GLY A 1 86 ? -8.238 -7.737 1.803 1.00 87.19 86 GLY A N 1
ATOM 624 C CA . GLY A 1 86 ? -6.958 -7.226 2.284 1.00 87.19 86 GLY A CA 1
ATOM 625 C C . GLY A 1 86 ? -5.770 -8.119 1.928 1.00 87.19 86 GLY A C 1
ATOM 626 O O . GLY A 1 86 ? -4.693 -7.884 2.474 1.00 87.19 86 GLY A O 1
ATOM 627 N N . GLU A 1 87 ? -5.927 -9.093 1.026 1.00 93.88 87 GLU A N 1
ATOM 628 C CA . GLU A 1 87 ? -4.801 -9.811 0.426 1.00 93.88 87 GLU A CA 1
ATOM 629 C C . GLU A 1 87 ? -4.254 -9.066 -0.804 1.00 93.88 87 GLU A C 1
ATOM 631 O O . GLU A 1 87 ? -4.991 -8.690 -1.719 1.00 93.88 87 GLU A O 1
ATOM 636 N N . TRP A 1 88 ? -2.946 -8.821 -0.804 1.00 95.19 88 TRP A N 1
ATOM 637 C CA . TRP A 1 88 ? -2.208 -8.133 -1.859 1.00 95.19 88 TRP A CA 1
ATOM 638 C C . TRP A 1 88 ? -0.992 -8.962 -2.245 1.00 95.19 88 TRP A C 1
ATOM 640 O O . TRP A 1 88 ? -0.203 -9.343 -1.382 1.00 95.19 88 TRP A O 1
ATOM 650 N N . ARG A 1 89 ? -0.803 -9.184 -3.541 1.00 96.94 89 ARG A N 1
ATOM 651 C CA . ARG A 1 89 ? 0.390 -9.809 -4.103 1.00 96.94 89 A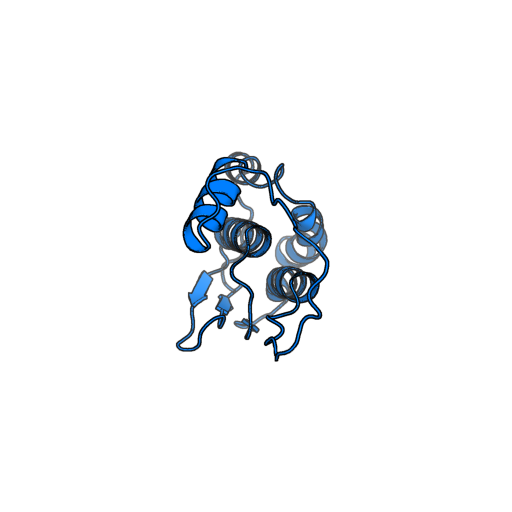RG A CA 1
ATOM 652 C C . ARG A 1 89 ? 1.201 -8.751 -4.839 1.00 96.94 89 ARG A C 1
ATOM 654 O O . ARG A 1 89 ? 0.672 -8.062 -5.710 1.00 96.94 89 ARG A O 1
ATOM 661 N N . LEU A 1 90 ? 2.465 -8.619 -4.453 1.00 97.75 90 LEU A N 1
ATOM 662 C CA . LEU A 1 90 ? 3.405 -7.630 -4.968 1.00 97.75 90 LEU A CA 1
ATOM 663 C C . LEU A 1 90 ? 4.560 -8.360 -5.640 1.00 97.75 9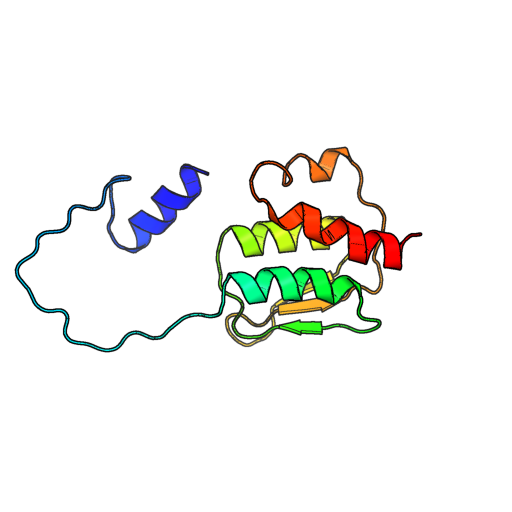0 LEU A C 1
ATOM 665 O O . LEU A 1 90 ? 5.285 -9.101 -4.978 1.00 97.75 90 LEU A O 1
ATOM 669 N N . ASP A 1 91 ? 4.706 -8.162 -6.940 1.00 97.31 91 ASP A N 1
ATOM 670 C CA . ASP A 1 91 ? 5.726 -8.801 -7.759 1.00 97.31 91 ASP A CA 1
ATOM 671 C C . ASP A 1 91 ? 6.764 -7.760 -8.221 1.00 97.31 91 ASP A C 1
ATOM 673 O O . ASP A 1 91 ? 6.439 -6.890 -9.035 1.00 97.31 91 ASP A O 1
ATOM 677 N N . PRO A 1 92 ? 8.000 -7.813 -7.684 1.00 96.25 92 PRO A N 1
ATOM 678 C CA . PRO A 1 92 ? 9.052 -6.847 -7.977 1.00 96.25 92 PRO A CA 1
ATOM 679 C C . PRO A 1 92 ? 9.910 -7.220 -9.201 1.00 96.25 92 PRO A C 1
ATOM 681 O O . PRO A 1 92 ? 10.964 -6.607 -9.397 1.00 96.25 92 PRO A O 1
ATOM 684 N N . SER A 1 93 ? 9.538 -8.221 -10.008 1.00 94.75 93 SER A N 1
ATOM 685 C CA . SER A 1 93 ? 10.390 -8.717 -11.102 1.00 94.75 93 SER A CA 1
ATOM 686 C C . SER A 1 93 ? 10.732 -7.668 -12.165 1.00 94.75 93 SER A C 1
ATOM 688 O O . SER A 1 93 ? 11.829 -7.724 -12.714 1.00 94.75 93 SER A O 1
ATOM 690 N N . ASN A 1 94 ? 9.860 -6.683 -12.390 1.00 92.12 94 ASN A N 1
ATOM 691 C CA . ASN A 1 94 ? 10.026 -5.648 -13.418 1.00 92.12 94 ASN A CA 1
ATOM 692 C C . ASN A 1 94 ? 10.360 -4.268 -12.829 1.00 92.12 94 ASN A C 1
ATOM 694 O O . ASN A 1 94 ? 9.943 -3.250 -13.369 1.00 92.12 94 ASN A O 1
ATOM 698 N N . VAL A 1 95 ? 11.051 -4.226 -11.684 1.00 92.69 95 VAL A N 1
ATOM 699 C CA . VAL A 1 95 ? 11.367 -2.951 -11.026 1.00 92.69 95 VAL A CA 1
ATOM 700 C C . VAL A 1 95 ? 12.266 -2.078 -11.898 1.00 92.69 95 VAL A C 1
ATOM 702 O O . VAL A 1 95 ? 13.313 -2.533 -12.354 1.00 92.69 95 VAL A O 1
ATOM 705 N N . GLU A 1 96 ? 11.883 -0.812 -12.060 1.00 89.00 96 GLU A N 1
ATOM 706 C CA . GLU A 1 96 ? 12.594 0.168 -12.882 1.00 89.00 96 GLU A CA 1
ATOM 707 C C . GLU A 1 96 ? 12.621 1.576 -12.261 1.00 89.00 96 GLU A C 1
ATOM 709 O O . GLU A 1 96 ? 11.926 1.893 -11.283 1.00 89.00 96 GLU A O 1
ATOM 714 N N . ILE A 1 97 ? 13.470 2.440 -12.827 1.00 84.44 97 ILE A N 1
ATOM 715 C CA . ILE A 1 97 ? 13.525 3.857 -12.459 1.00 84.44 97 ILE A CA 1
ATOM 716 C C . ILE A 1 97 ? 12.267 4.533 -13.010 1.00 84.44 97 ILE A C 1
ATOM 718 O O . ILE A 1 97 ? 12.098 4.649 -14.219 1.00 84.44 97 ILE A O 1
ATOM 722 N N . ALA A 1 98 ? 11.407 5.016 -12.116 1.00 80.25 98 ALA A N 1
ATOM 723 C CA . ALA A 1 98 ? 10.224 5.770 -12.503 1.00 80.25 98 ALA A CA 1
ATOM 724 C C . ALA A 1 98 ? 10.594 7.186 -12.975 1.00 80.25 98 ALA A C 1
ATOM 726 O O . ALA A 1 98 ? 11.549 7.798 -12.483 1.00 80.25 98 ALA A O 1
ATOM 727 N N . HIS A 1 99 ? 9.800 7.743 -13.891 1.00 74.12 99 HIS A N 1
ATOM 728 C CA . HIS A 1 99 ? 9.966 9.126 -14.323 1.00 74.12 99 HIS A CA 1
ATOM 729 C C . HIS A 1 99 ? 9.670 10.108 -13.180 1.00 74.12 99 HIS A C 1
ATOM 731 O O . HIS A 1 99 ? 8.665 10.016 -12.476 1.00 74.12 99 HIS A O 1
ATOM 737 N N . HIS A 1 100 ? 10.547 11.102 -13.025 1.00 66.12 100 HIS A N 1
ATOM 738 C CA . HIS A 1 100 ? 10.511 12.051 -11.907 1.00 66.12 100 HIS A CA 1
ATOM 739 C C . HIS A 1 100 ? 9.201 12.861 -11.829 1.00 66.12 100 HIS A C 1
ATOM 741 O O . HIS A 1 100 ? 8.762 13.217 -10.738 1.00 66.12 100 HIS A O 1
ATOM 747 N N . ALA A 1 101 ? 8.551 13.109 -12.973 1.00 62.19 101 ALA A N 1
ATOM 748 C CA . ALA A 1 101 ? 7.283 13.837 -13.056 1.00 62.19 101 ALA A CA 1
ATOM 749 C C . ALA A 1 101 ? 6.095 13.072 -12.439 1.00 62.19 101 ALA A C 1
ATOM 751 O O . ALA A 1 101 ? 5.156 13.694 -11.942 1.00 62.19 101 ALA A O 1
ATOM 752 N N . ASP A 1 102 ? 6.143 11.737 -12.415 1.00 64.75 102 ASP A N 1
ATOM 753 C CA . ASP A 1 102 ? 5.043 10.899 -11.919 1.00 64.75 102 ASP A CA 1
ATOM 754 C C . ASP A 1 102 ? 5.106 10.691 -10.392 1.00 64.75 102 ASP A C 1
ATOM 756 O O . ASP A 1 102 ? 4.092 10.435 -9.728 1.00 64.75 102 ASP A O 1
ATOM 760 N N . ILE A 1 103 ? 6.299 10.869 -9.811 1.00 63.41 103 ILE A N 1
ATOM 761 C CA . ILE A 1 103 ? 6.562 10.733 -8.371 1.00 63.41 103 ILE A CA 1
ATOM 762 C C . ILE A 1 103 ? 6.019 11.942 -7.586 1.00 63.41 103 ILE A C 1
ATOM 764 O O . ILE A 1 103 ? 5.466 11.773 -6.491 1.00 63.41 103 ILE A O 1
ATOM 768 N N . ASP A 1 104 ? 6.098 13.152 -8.150 1.00 60.72 104 ASP A N 1
ATOM 769 C CA . ASP A 1 104 ? 5.698 14.399 -7.474 1.00 60.72 104 ASP A CA 1
ATOM 770 C C . ASP A 1 104 ? 4.207 14.436 -7.103 1.00 60.72 104 ASP A C 1
ATOM 772 O O . ASP A 1 104 ? 3.826 15.006 -6.076 1.00 60.72 104 ASP A O 1
ATOM 776 N N . ALA A 1 105 ? 3.355 13.733 -7.857 1.00 61.41 105 ALA A N 1
ATOM 777 C CA . ALA A 1 105 ? 1.935 13.590 -7.535 1.00 61.41 105 ALA A CA 1
ATOM 778 C C . ALA A 1 105 ? 1.683 12.851 -6.199 1.00 61.41 105 ALA A C 1
ATOM 780 O O . ALA A 1 105 ? 0.620 13.005 -5.589 1.00 61.41 105 ALA A O 1
ATOM 781 N N . HIS A 1 106 ? 2.656 12.069 -5.722 1.00 60.25 106 HIS A N 1
ATOM 782 C CA . HIS A 1 106 ? 2.525 11.178 -4.565 1.00 60.25 106 HIS A CA 1
ATOM 783 C C . HIS A 1 106 ? 3.428 11.581 -3.383 1.00 60.25 106 HIS A C 1
ATOM 785 O O . HIS A 1 106 ? 3.101 11.270 -2.231 1.00 60.25 106 HIS A O 1
ATOM 791 N N . ALA A 1 107 ? 4.519 12.315 -3.635 1.00 59.50 107 ALA A N 1
ATOM 792 C CA . ALA A 1 107 ? 5.559 12.637 -2.651 1.00 59.50 107 ALA A CA 1
ATOM 793 C C . ALA A 1 107 ? 5.124 13.620 -1.540 1.00 59.50 107 ALA A C 1
ATOM 795 O O . ALA A 1 107 ? 5.635 13.553 -0.425 1.00 59.50 107 ALA A O 1
ATOM 796 N N . GLY A 1 108 ? 4.137 14.490 -1.786 1.00 60.34 108 GLY A N 1
ATOM 797 C CA . GLY A 1 108 ? 3.696 15.500 -0.806 1.00 60.34 108 GLY A CA 1
ATOM 798 C C . GLY A 1 108 ? 2.643 15.034 0.211 1.00 60.34 108 GLY A C 1
ATOM 799 O O . GLY A 1 108 ? 2.352 15.746 1.170 1.00 60.34 108 GLY A O 1
ATOM 800 N N . SER A 1 109 ? 2.044 13.854 0.016 1.00 63.12 109 SER A N 1
ATOM 801 C CA . SER A 1 109 ? 0.895 13.392 0.821 1.00 63.12 109 SER A CA 1
ATOM 802 C C . SER A 1 109 ? 1.261 12.377 1.911 1.00 63.12 109 SER A C 1
ATOM 804 O O . SER A 1 109 ? 0.397 11.976 2.691 1.00 63.12 109 SER A O 1
ATOM 806 N N . SER A 1 110 ? 2.518 11.924 1.967 1.00 65.44 110 SER A N 1
ATOM 807 C CA . SER A 1 110 ? 2.976 10.878 2.886 1.00 65.44 110 SER A CA 1
ATOM 808 C C . SER A 1 110 ? 4.471 11.007 3.176 1.00 65.44 110 SER A C 1
ATOM 810 O O . SER A 1 110 ? 5.241 11.383 2.305 1.00 65.44 110 SER A O 1
ATOM 812 N N . ARG A 1 111 ? 4.896 10.631 4.390 1.00 75.50 111 ARG A N 1
ATOM 813 C CA . ARG A 1 111 ? 6.323 10.530 4.766 1.00 75.50 111 ARG A CA 1
ATOM 814 C C . ARG A 1 111 ? 6.951 9.181 4.410 1.00 75.50 111 ARG A C 1
ATOM 816 O O . ARG A 1 111 ? 8.129 8.978 4.654 1.00 75.50 111 ARG A O 1
ATOM 823 N N . ILE A 1 112 ? 6.169 8.243 3.882 1.00 76.81 112 ILE A N 1
ATOM 824 C CA . ILE A 1 112 ? 6.612 6.885 3.539 1.00 76.81 112 ILE A CA 1
ATOM 825 C C . ILE A 1 112 ? 7.545 6.810 2.311 1.00 76.81 112 ILE A C 1
ATOM 827 O O . ILE A 1 112 ? 8.396 5.922 2.326 1.00 76.81 112 ILE A O 1
ATOM 831 N N . PRO A 1 113 ? 7.479 7.701 1.295 1.00 81.62 113 PRO A N 1
ATOM 832 C CA . PRO A 1 113 ? 8.350 7.624 0.116 1.00 81.62 113 PRO A CA 1
ATOM 833 C C . PRO A 1 113 ? 9.850 7.563 0.434 1.00 81.62 113 PRO A C 1
ATOM 835 O O . PRO A 1 113 ? 10.584 6.880 -0.266 1.00 81.62 113 PRO A O 1
ATOM 838 N N . ILE A 1 114 ? 10.304 8.167 1.540 1.00 86.06 114 ILE A N 1
ATOM 839 C CA . ILE A 1 114 ? 11.708 8.079 1.983 1.00 86.06 114 ILE A CA 1
ATOM 840 C C . ILE A 1 114 ? 12.195 6.633 2.176 1.00 86.06 114 ILE A C 1
ATOM 842 O O . ILE A 1 114 ? 13.377 6.343 2.025 1.00 86.06 114 ILE A O 1
ATOM 846 N N . LEU A 1 115 ? 11.289 5.703 2.494 1.00 90.12 115 LEU A N 1
ATOM 847 C CA . LEU A 1 115 ? 11.635 4.299 2.700 1.00 90.12 115 LEU A CA 1
ATOM 848 C C . LEU A 1 115 ? 11.951 3.567 1.392 1.00 90.12 115 LEU A C 1
ATOM 850 O O . LEU A 1 115 ? 12.535 2.491 1.457 1.00 90.12 115 LEU A O 1
ATOM 854 N N . PHE A 1 116 ? 11.596 4.126 0.230 1.00 90.88 116 PHE A N 1
ATOM 855 C CA . PHE A 1 116 ? 11.913 3.536 -1.072 1.00 90.88 116 PHE A CA 1
ATOM 856 C C . PHE A 1 116 ? 13.391 3.696 -1.432 1.00 90.88 116 PHE A C 1
ATOM 858 O O . PHE A 1 116 ? 13.909 2.870 -2.174 1.00 90.88 116 PHE A O 1
ATOM 865 N N . CYS A 1 117 ? 14.085 4.702 -0.884 1.00 90.06 117 CYS A N 1
ATOM 866 C CA . CYS A 1 117 ? 15.480 4.982 -1.226 1.00 90.06 117 CYS A CA 1
ATOM 867 C C . CYS A 1 117 ? 16.381 3.753 -1.044 1.00 90.06 117 CYS A C 1
ATOM 869 O O . CYS A 1 117 ? 17.120 3.410 -1.956 1.00 90.06 117 CYS A O 1
ATOM 871 N N . GLY A 1 118 ? 16.289 3.058 0.095 1.00 92.88 118 GLY A N 1
ATOM 872 C CA . GLY A 1 118 ? 17.115 1.875 0.364 1.00 92.88 118 GLY A CA 1
ATOM 873 C C . GLY A 1 118 ? 16.853 0.720 -0.615 1.00 92.88 118 GLY A C 1
ATOM 874 O O . GLY A 1 118 ? 17.784 0.276 -1.283 1.00 92.88 118 GLY A O 1
ATOM 875 N N . PRO A 1 119 ? 15.605 0.230 -0.735 1.00 93.56 119 PRO A N 1
ATOM 876 C CA . PRO A 1 119 ? 15.281 -0.857 -1.654 1.00 93.56 119 PRO A CA 1
ATOM 877 C C . PRO A 1 119 ? 15.492 -0.536 -3.133 1.00 93.56 119 PRO A C 1
ATOM 879 O O . PRO A 1 119 ? 15.939 -1.412 -3.868 1.00 93.56 119 PRO A O 1
ATOM 882 N N . LEU A 1 120 ? 15.204 0.690 -3.579 1.00 92.50 120 LEU A N 1
ATOM 883 C CA . LEU A 1 120 ? 15.443 1.080 -4.970 1.00 92.50 120 LEU A CA 1
ATOM 884 C C . LEU A 1 120 ? 16.936 1.172 -5.279 1.00 92.50 120 LEU A C 1
ATOM 886 O O . LEU A 1 120 ? 17.342 0.659 -6.314 1.00 92.50 120 LEU A O 1
ATOM 890 N N . LEU A 1 121 ? 17.749 1.730 -4.371 1.00 92.62 121 LEU A N 1
ATOM 891 C CA . LEU A 1 121 ? 19.210 1.716 -4.504 1.00 92.62 121 LEU A CA 1
ATOM 892 C C . LEU A 1 121 ? 19.717 0.272 -4.628 1.00 92.62 121 LEU A C 1
ATOM 894 O O . LEU A 1 121 ? 20.405 -0.071 -5.577 1.00 92.62 121 LEU A O 1
ATOM 898 N N . HIS A 1 122 ? 19.269 -0.625 -3.745 1.00 92.94 122 HIS A N 1
ATOM 899 C CA . HIS A 1 122 ? 19.635 -2.041 -3.823 1.00 92.94 122 HIS A CA 1
ATOM 900 C C . HIS A 1 122 ? 19.245 -2.711 -5.156 1.00 92.94 122 HIS A C 1
ATOM 902 O O . HIS A 1 122 ? 19.973 -3.576 -5.640 1.00 92.94 122 HIS A O 1
ATOM 908 N N . ARG A 1 123 ? 18.092 -2.355 -5.739 1.00 89.94 123 ARG A N 1
ATOM 909 C CA . ARG A 1 123 ? 17.582 -2.976 -6.974 1.00 89.94 123 ARG A CA 1
ATOM 910 C C . ARG A 1 123 ? 18.177 -2.384 -8.249 1.00 89.94 123 ARG A C 1
ATOM 912 O O . ARG A 1 123 ? 18.239 -3.105 -9.242 1.00 89.94 123 ARG A O 1
ATOM 919 N N . LEU A 1 124 ? 18.554 -1.107 -8.236 1.00 89.88 124 LEU A N 1
ATOM 920 C CA . LEU A 1 124 ? 18.844 -0.329 -9.444 1.00 89.88 124 LEU A CA 1
ATOM 921 C C . LEU A 1 124 ? 20.268 0.255 -9.490 1.00 89.88 124 LEU A C 1
ATOM 923 O O . LEU A 1 124 ? 20.664 0.724 -10.556 1.00 89.88 124 LEU A O 1
ATOM 927 N N . GLY A 1 125 ? 21.041 0.190 -8.397 1.00 77.06 125 GLY A N 1
ATOM 928 C CA . GLY A 1 125 ? 22.439 0.642 -8.337 1.00 77.06 125 GLY A CA 1
ATOM 929 C C . GLY A 1 125 ? 22.741 1.482 -7.110 1.00 77.06 125 GLY A C 1
ATOM 930 O O . GLY A 1 125 ? 22.264 2.636 -7.083 1.00 77.06 125 GLY A O 1
#

pLDDT: mean 83.09, std 13.19, range [44.75, 97.75]